Protein AF-A0A7C3BE17-F1 (afdb_monomer_lite)

pLDDT: mean 90.62, std 4.97, range [74.81, 97.44]

Secondary structure (DSSP, 8-state):
---EEEETTEEEEHHHHHHHHHHHHHHHHHHHHTGGGT--HHHHHHHHHHHHHHHHHHHHHHHHHHTHHHHHH-GGGGG---GGG--HHHHHHHHHHHHHHHHHHTT--HHHHHHHHHHHHHHHHHHHHHHHHHH---------STT-

Structure (mmCIF, N/CA/C/O backbone):
data_AF-A0A7C3BE17-F1
#
_entry.id   AF-A0A7C3BE17-F1
#
loop_
_atom_site.group_PDB
_atom_site.id
_atom_site.type_symbol
_atom_site.label_atom_id
_atom_site.label_alt_id
_atom_site.label_comp_id
_atom_site.label_asym_id
_atom_site.label_entity_id
_atom_site.label_seq_id
_atom_site.pdbx_PDB_ins_code
_atom_site.Cartn_x
_atom_site.Cartn_y
_atom_site.Cartn_z
_atom_site.occupancy
_atom_site.B_iso_or_equiv
_atom_site.auth_seq_id
_atom_site.auth_comp_id
_atom_site.auth_asym_id
_atom_site.auth_atom_id
_atom_site.pdbx_PDB_model_num
ATOM 1 N N . MET A 1 1 ? 3.821 -14.900 -19.690 1.00 76.50 1 MET A N 1
ATOM 2 C CA . MET A 1 1 ? 3.360 -13.921 -18.677 1.00 76.50 1 MET A CA 1
ATOM 3 C C . MET A 1 1 ? 2.502 -12.897 -19.399 1.00 76.50 1 MET A C 1
ATOM 5 O O . MET A 1 1 ? 2.777 -12.642 -20.567 1.00 76.50 1 MET A O 1
ATOM 9 N N . PHE A 1 2 ? 1.433 -12.398 -18.776 1.00 82.38 2 PHE A N 1
ATOM 10 C CA . PHE A 1 2 ? 0.469 -11.486 -19.410 1.00 82.38 2 PHE A CA 1
ATOM 11 C C . PHE A 1 2 ? 0.571 -10.097 -18.758 1.00 82.38 2 PHE A C 1
ATOM 13 O O . PHE A 1 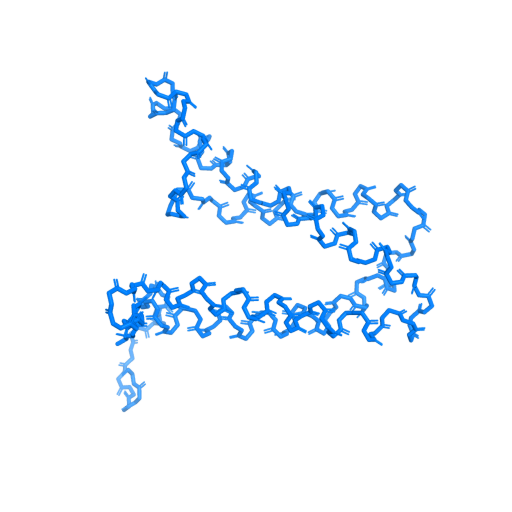2 ? -0.244 -9.769 -17.901 1.00 82.38 2 PHE A O 1
ATOM 20 N N . PRO A 1 3 ? 1.575 -9.274 -19.116 1.00 84.94 3 PRO A N 1
ATOM 21 C CA . PRO A 1 3 ? 1.781 -7.973 -18.475 1.00 84.94 3 PRO A CA 1
ATOM 22 C C . PRO A 1 3 ? 0.745 -6.926 -18.911 1.00 84.94 3 PRO A C 1
ATOM 24 O O . PRO A 1 3 ? 0.506 -5.942 -18.207 1.00 84.94 3 PRO A O 1
ATOM 27 N N . ILE A 1 4 ? 0.117 -7.130 -20.073 1.00 89.81 4 ILE A N 1
ATOM 28 C CA . ILE A 1 4 ? -0.846 -6.205 -20.668 1.00 89.81 4 ILE A CA 1
ATOM 29 C C . ILE A 1 4 ? -2.114 -6.978 -21.021 1.00 89.81 4 ILE A C 1
ATOM 31 O O . ILE A 1 4 ? -2.064 -7.973 -21.742 1.00 89.81 4 ILE A O 1
ATOM 35 N N . LEU A 1 5 ? -3.252 -6.495 -20.527 1.00 88.25 5 LEU A N 1
ATOM 36 C CA . LEU A 1 5 ? -4.575 -6.913 -20.967 1.00 88.25 5 LEU A CA 1
ATOM 37 C C . LEU A 1 5 ? -5.063 -5.923 -22.020 1.00 88.25 5 LEU A C 1
ATOM 39 O O . LEU A 1 5 ? -5.268 -4.745 -21.724 1.00 88.25 5 LEU A O 1
ATOM 43 N N . GLN A 1 6 ? -5.240 -6.403 -23.245 1.00 88.88 6 GLN A N 1
ATOM 44 C CA . GLN A 1 6 ? -5.711 -5.582 -24.351 1.00 88.88 6 GLN A CA 1
ATOM 45 C C . GLN A 1 6 ? -7.219 -5.763 -24.531 1.00 88.88 6 GLN A C 1
ATOM 47 O O . GLN A 1 6 ? -7.685 -6.828 -24.931 1.00 88.88 6 GLN A O 1
ATOM 52 N N . ILE A 1 7 ? -7.985 -4.716 -24.224 1.00 87.31 7 ILE A N 1
ATOM 53 C CA . ILE A 1 7 ? -9.436 -4.665 -24.423 1.00 87.31 7 ILE A CA 1
ATOM 54 C C . ILE A 1 7 ? -9.699 -3.684 -25.568 1.00 87.31 7 ILE A C 1
ATOM 56 O O . ILE A 1 7 ? -9.842 -2.477 -25.364 1.00 87.31 7 ILE A O 1
ATOM 60 N N . GLY A 1 8 ? -9.690 -4.197 -26.801 1.00 88.00 8 GLY A N 1
ATOM 61 C CA . GLY A 1 8 ? -9.766 -3.367 -28.006 1.00 88.00 8 GLY A CA 1
ATOM 62 C C . GLY A 1 8 ? -8.590 -2.374 -28.081 1.00 88.00 8 GLY A C 1
ATOM 63 O O . GLY A 1 8 ? -7.438 -2.813 -28.054 1.00 88.00 8 GLY A O 1
ATOM 64 N N . PRO A 1 9 ? -8.834 -1.049 -28.166 1.00 89.19 9 PRO A N 1
ATOM 65 C CA . PRO A 1 9 ? -7.766 -0.045 -28.189 1.00 89.19 9 PRO A CA 1
ATOM 66 C C . PRO A 1 9 ? -7.140 0.223 -26.809 1.00 89.19 9 PRO A C 1
ATOM 68 O O . PRO A 1 9 ? -6.130 0.919 -26.725 1.00 89.19 9 PRO A O 1
ATOM 71 N N . LEU A 1 10 ? -7.726 -0.287 -25.720 1.00 86.56 10 LEU A N 1
ATOM 72 C CA . LEU A 1 10 ? -7.272 -0.011 -24.360 1.00 86.56 10 LEU A CA 1
ATOM 73 C C . LEU A 1 10 ? -6.246 -1.058 -23.904 1.00 86.56 10 LEU A C 1
ATOM 75 O O . LEU A 1 10 ? -6.578 -2.232 -23.741 1.00 86.56 10 LEU A O 1
ATOM 79 N N . ALA A 1 11 ? -5.009 -0.621 -23.663 1.00 88.38 11 ALA A N 1
ATOM 80 C CA . ALA A 1 11 ? -3.944 -1.443 -23.089 1.00 88.38 11 ALA A CA 1
ATOM 81 C C . ALA A 1 11 ? -3.856 -1.213 -21.573 1.00 88.38 11 ALA A C 1
ATOM 83 O O . ALA A 1 11 ? -3.373 -0.176 -21.115 1.00 88.38 11 ALA A O 1
ATOM 84 N N . ILE A 1 12 ? -4.324 -2.181 -20.784 1.00 88.44 12 ILE A N 1
ATOM 85 C CA . ILE A 1 12 ? -4.308 -2.115 -19.319 1.00 88.44 12 ILE A CA 1
ATOM 86 C C . ILE A 1 12 ? -3.099 -2.888 -18.799 1.00 88.44 12 ILE A C 1
ATOM 88 O O . ILE A 1 12 ? -2.928 -4.063 -19.116 1.00 88.44 12 ILE A O 1
ATOM 92 N N . ARG A 1 13 ? -2.277 -2.257 -17.953 1.00 90.56 13 ARG A N 1
ATOM 93 C CA . ARG A 1 13 ? -1.204 -2.960 -17.233 1.00 90.56 13 ARG A CA 1
ATOM 94 C C . ARG A 1 13 ? -1.817 -3.871 -16.167 1.00 90.56 13 ARG A C 1
ATOM 96 O O . ARG A 1 13 ? -2.321 -3.394 -15.149 1.00 90.56 13 ARG A O 1
ATOM 103 N N . LEU A 1 14 ? -1.756 -5.178 -16.407 1.00 91.69 14 LEU A N 1
ATOM 104 C CA . LEU A 1 14 ? -2.313 -6.217 -15.535 1.00 91.69 14 LEU A CA 1
ATOM 105 C C . LEU A 1 14 ? -1.752 -6.185 -14.100 1.00 91.69 14 LEU A C 1
ATOM 107 O O . LEU A 1 14 ? -2.560 -6.271 -13.174 1.00 91.69 14 LEU A O 1
ATOM 111 N N . PRO A 1 15 ? -0.436 -5.970 -13.876 1.00 91.94 15 PRO A N 1
ATOM 112 C CA . PRO A 1 15 ? 0.117 -5.911 -12.523 1.00 91.94 15 PRO A CA 1
ATOM 113 C C . PRO A 1 15 ? -0.540 -4.822 -11.667 1.00 91.94 15 PRO A C 1
ATOM 115 O O . PRO A 1 15 ? -0.964 -5.078 -10.544 1.00 91.94 15 PRO A O 1
ATOM 118 N N . GLY A 1 16 ? -0.701 -3.616 -12.223 1.00 90.75 16 GLY A N 1
ATOM 119 C CA . GLY A 1 16 ? -1.351 -2.502 -11.528 1.00 90.75 16 GLY A CA 1
ATOM 120 C C . GLY A 1 16 ? -2.831 -2.767 -11.250 1.00 90.75 16 GLY A C 1
ATOM 121 O O . GLY A 1 16 ? -3.313 -2.477 -10.157 1.00 90.75 16 GLY A O 1
ATOM 122 N N . LEU A 1 17 ? -3.542 -3.377 -12.205 1.00 93.31 17 LEU A N 1
ATOM 123 C CA . LEU A 1 17 ? -4.943 -3.763 -12.025 1.00 93.31 17 LEU A CA 1
ATOM 124 C C . LEU A 1 17 ? -5.112 -4.758 -10.868 1.00 93.31 17 LEU A C 1
ATOM 126 O O . LEU A 1 17 ? -5.993 -4.578 -10.032 1.00 93.31 17 LEU A O 1
ATOM 130 N N . LEU A 1 18 ? -4.252 -5.777 -10.792 1.00 95.25 18 LEU A N 1
ATOM 131 C CA . LEU A 1 18 ? -4.287 -6.782 -9.728 1.00 95.25 18 LEU A CA 1
ATOM 132 C C . LEU A 1 18 ? -4.033 -6.164 -8.350 1.00 95.25 18 LEU A C 1
ATOM 134 O O . LEU A 1 18 ? -4.739 -6.499 -7.402 1.00 95.25 18 LEU A O 1
ATOM 138 N N . LEU A 1 19 ? -3.100 -5.213 -8.240 1.00 94.56 19 LEU A N 1
ATOM 139 C CA . LEU A 1 19 ? -2.872 -4.481 -6.990 1.00 94.56 19 LEU A CA 1
ATOM 140 C C . LEU A 1 19 ? -4.091 -3.646 -6.575 1.00 94.56 19 LEU A C 1
ATOM 142 O O . LEU A 1 19 ? -4.445 -3.640 -5.398 1.00 94.56 19 LEU A O 1
ATOM 146 N N . ILE A 1 20 ? -4.764 -2.979 -7.520 1.00 95.00 20 ILE A N 1
ATOM 147 C CA . ILE A 1 20 ? -5.983 -2.200 -7.239 1.00 95.00 20 ILE A CA 1
ATOM 148 C C . ILE A 1 20 ? -7.116 -3.116 -6.760 1.00 95.00 20 ILE A C 1
ATOM 150 O O . ILE A 1 20 ? -7.766 -2.816 -5.759 1.00 95.00 20 ILE A O 1
ATOM 154 N N . VAL A 1 21 ? -7.333 -4.248 -7.436 1.00 96.75 21 VAL A N 1
ATOM 155 C CA . VAL A 1 21 ? -8.346 -5.239 -7.038 1.00 96.75 21 VAL A CA 1
ATOM 156 C C . VAL A 1 21 ? -8.026 -5.817 -5.659 1.00 96.75 21 VAL A C 1
ATOM 158 O O . VAL A 1 21 ? -8.912 -5.907 -4.810 1.00 96.75 21 VAL A O 1
ATOM 161 N N . GLY A 1 22 ? -6.761 -6.153 -5.406 1.00 97.12 22 GLY A N 1
ATOM 162 C CA . GLY A 1 22 ? -6.309 -6.646 -4.110 1.00 97.12 22 GLY A CA 1
ATOM 163 C C . GLY A 1 22 ? -6.504 -5.635 -2.989 1.00 97.12 22 GLY A C 1
ATOM 164 O O . GLY A 1 22 ? -6.974 -6.006 -1.916 1.00 97.12 22 GLY A O 1
ATOM 165 N N . LEU A 1 23 ? -6.200 -4.358 -3.238 1.00 96.31 23 LEU A N 1
ATOM 166 C CA . LEU A 1 23 ? -6.414 -3.278 -2.274 1.00 96.31 23 LEU A CA 1
ATOM 167 C C . LEU A 1 23 ? -7.903 -3.094 -1.972 1.00 96.31 23 LEU A C 1
ATOM 169 O O . LEU A 1 23 ? -8.279 -2.973 -0.810 1.00 96.31 23 LEU A O 1
ATOM 173 N N . TRP A 1 24 ? -8.754 -3.113 -2.998 1.00 96.38 24 TRP A N 1
ATOM 174 C CA . TRP A 1 24 ? -10.199 -3.000 -2.820 1.00 96.38 24 TRP A CA 1
ATOM 175 C C . TRP A 1 24 ? -10.759 -4.147 -1.968 1.00 96.38 24 TRP A C 1
ATOM 177 O O . TRP A 1 24 ? -11.465 -3.903 -0.991 1.00 96.38 24 TRP A O 1
ATOM 187 N N . LEU A 1 25 ? -10.383 -5.395 -2.268 1.00 97.12 25 LEU A N 1
ATOM 188 C CA . LEU A 1 25 ? -10.791 -6.556 -1.471 1.00 97.12 25 LEU A CA 1
ATOM 189 C C . LEU A 1 25 ? -10.231 -6.511 -0.045 1.00 97.12 25 LEU A C 1
ATOM 191 O O . LEU A 1 25 ? -10.935 -6.867 0.902 1.00 97.12 25 LEU A O 1
ATOM 195 N N . ALA A 1 26 ? -8.991 -6.046 0.122 1.00 96.19 26 ALA A N 1
ATOM 196 C CA . ALA A 1 26 ? -8.392 -5.840 1.433 1.00 96.19 26 ALA A CA 1
ATOM 197 C C . ALA A 1 26 ? -9.196 -4.830 2.261 1.00 96.19 26 ALA A C 1
ATOM 199 O O . ALA A 1 26 ? -9.514 -5.118 3.412 1.00 96.19 26 ALA A O 1
ATOM 200 N N . MET A 1 27 ? -9.586 -3.695 1.672 1.00 94.81 27 MET A N 1
ATOM 201 C CA . MET A 1 27 ? -10.419 -2.692 2.343 1.00 94.81 27 MET A CA 1
ATOM 202 C C . MET A 1 27 ? -11.765 -3.278 2.771 1.00 94.81 27 MET A C 1
ATOM 204 O O . MET A 1 27 ? -12.110 -3.178 3.943 1.00 94.81 27 MET A O 1
ATOM 208 N N . VAL A 1 28 ? -12.463 -3.992 1.882 1.00 94.62 28 VAL A N 1
ATOM 209 C CA . VAL A 1 28 ? -13.749 -4.641 2.207 1.00 94.62 28 VAL A CA 1
ATOM 210 C C . VAL A 1 28 ? -13.625 -5.600 3.400 1.00 94.62 28 VAL A C 1
ATOM 212 O O . VAL A 1 28 ? -14.541 -5.707 4.217 1.00 94.62 28 VAL A O 1
ATOM 215 N N . LEU A 1 29 ? -12.506 -6.319 3.526 1.00 94.31 29 LEU A N 1
ATOM 216 C CA . LEU A 1 29 ? -12.270 -7.208 4.666 1.00 94.31 29 LEU A CA 1
ATOM 217 C C . LEU A 1 29 ? -11.957 -6.451 5.954 1.00 94.31 29 LEU A C 1
ATOM 219 O O . LEU A 1 29 ? -12.474 -6.825 7.005 1.00 94.31 29 LEU A O 1
ATOM 223 N N . VAL A 1 30 ? -11.151 -5.392 5.875 1.00 94.25 30 VAL A N 1
ATOM 224 C CA . VAL A 1 30 ? -10.840 -4.545 7.033 1.00 94.25 30 VAL A CA 1
ATOM 225 C C . VAL A 1 30 ? -12.105 -3.880 7.569 1.00 94.25 30 VAL A C 1
ATOM 227 O O . VAL A 1 30 ? -12.336 -3.922 8.774 1.00 94.25 30 VAL A O 1
ATOM 230 N N . GLU A 1 31 ? -12.959 -3.345 6.696 1.00 92.19 31 GLU A N 1
ATOM 231 C CA . GLU A 1 31 ? -14.230 -2.712 7.081 1.00 92.19 31 GLU A CA 1
ATOM 232 C C . GLU A 1 31 ? -15.170 -3.709 7.780 1.00 92.19 31 GLU A C 1
ATOM 234 O O . GLU A 1 31 ? -15.846 -3.388 8.759 1.00 92.19 31 GLU A O 1
ATOM 239 N N . ARG A 1 32 ? -15.167 -4.974 7.337 1.00 91.62 32 ARG A N 1
ATOM 240 C CA . ARG A 1 32 ? -15.929 -6.058 7.982 1.00 91.62 32 ARG A CA 1
ATOM 241 C C . ARG A 1 32 ? -15.355 -6.487 9.333 1.00 91.62 32 ARG A C 1
ATOM 243 O O . ARG A 1 32 ? -16.116 -6.931 10.195 1.00 91.62 32 ARG A O 1
ATOM 250 N N . GLU A 1 33 ? -14.044 -6.387 9.522 1.00 91.81 33 GLU A N 1
ATOM 251 C CA . GLU A 1 33 ? -13.366 -6.775 10.763 1.00 91.81 33 GLU A CA 1
ATOM 252 C C . GLU A 1 33 ? -13.373 -5.643 11.807 1.00 91.81 33 GLU A C 1
ATOM 254 O O . GLU A 1 33 ? -13.440 -5.912 13.008 1.00 91.81 33 GLU A O 1
ATOM 259 N N . ALA A 1 34 ? -13.407 -4.379 11.370 1.00 89.69 34 ALA A N 1
ATOM 260 C CA . ALA A 1 34 ? -13.466 -3.186 12.216 1.00 89.69 34 ALA A CA 1
ATOM 261 C C . ALA A 1 34 ? -14.506 -3.270 13.358 1.00 89.69 34 ALA A C 1
ATOM 263 O O . ALA A 1 34 ? -14.115 -3.125 14.526 1.00 89.69 34 ALA A O 1
ATOM 264 N N . PRO A 1 35 ? -15.800 -3.572 13.096 1.00 89.44 35 PRO A N 1
ATOM 265 C CA . PRO A 1 35 ? -16.810 -3.650 14.150 1.00 89.44 35 PRO A CA 1
ATOM 266 C C . PRO A 1 35 ? -16.571 -4.813 15.120 1.00 89.44 35 PRO A C 1
ATOM 268 O O . PRO A 1 35 ? -16.867 -4.679 16.305 1.00 89.44 35 PRO A O 1
ATOM 271 N N . ARG A 1 36 ? -15.985 -5.932 14.665 1.00 90.00 36 ARG A N 1
ATOM 272 C CA . ARG A 1 36 ? -15.669 -7.086 15.531 1.00 90.00 36 ARG A CA 1
ATOM 273 C C . ARG A 1 36 ? -14.586 -6.764 16.555 1.00 90.00 36 ARG A C 1
ATOM 275 O O . ARG A 1 36 ? -14.535 -7.382 17.613 1.00 90.00 36 ARG A O 1
ATOM 282 N N . ARG A 1 37 ? -13.736 -5.784 16.247 1.00 88.31 37 ARG A N 1
ATOM 283 C CA . ARG A 1 37 ? -12.660 -5.296 17.117 1.00 88.31 37 ARG A CA 1
ATOM 284 C C . ARG A 1 37 ? -13.042 -4.036 17.898 1.00 88.31 37 ARG A C 1
ATOM 286 O O . ARG A 1 37 ? -12.195 -3.481 18.592 1.00 88.31 37 ARG A O 1
ATOM 293 N N . GLY A 1 38 ? -14.297 -3.581 17.803 1.00 86.50 38 GLY A N 1
ATOM 294 C CA . GLY A 1 38 ? -14.772 -2.364 18.471 1.00 86.50 38 GLY A CA 1
ATOM 295 C C . GLY A 1 38 ? -14.159 -1.075 17.911 1.00 86.50 38 GLY A C 1
ATOM 296 O O . GLY A 1 38 ? -14.131 -0.054 18.599 1.00 86.50 38 GLY A O 1
ATOM 297 N N . ILE A 1 39 ? -13.643 -1.112 16.679 1.00 87.81 39 ILE A N 1
ATOM 298 C CA . ILE A 1 39 ? -13.000 0.026 16.022 1.00 87.81 39 ILE A CA 1
ATOM 299 C C . ILE A 1 39 ? -14.012 0.700 15.102 1.00 87.81 39 ILE A C 1
ATOM 301 O O . ILE A 1 39 ? -14.771 0.047 14.389 1.00 87.81 39 ILE A O 1
ATOM 305 N N . LYS A 1 40 ? -14.016 2.036 15.105 1.00 85.50 40 LYS A N 1
ATOM 306 C CA . LYS A 1 40 ? -14.804 2.807 14.141 1.00 85.50 40 LYS A CA 1
ATOM 307 C C . LYS A 1 40 ? -14.258 2.568 12.741 1.00 85.50 40 LYS A C 1
ATOM 309 O O . LYS A 1 40 ? -13.091 2.850 12.494 1.00 85.50 40 LYS A O 1
ATOM 314 N N . ASP A 1 41 ? -15.124 2.143 11.835 1.00 79.88 41 ASP A N 1
ATOM 315 C CA . ASP A 1 41 ? -14.773 1.854 10.445 1.00 79.88 41 ASP A CA 1
ATOM 316 C C . ASP A 1 41 ? -14.033 3.021 9.764 1.00 79.88 41 ASP A C 1
ATOM 318 O O . ASP A 1 41 ? -12.911 2.885 9.277 1.00 79.88 41 ASP A O 1
ATOM 322 N N . SER A 1 42 ? -14.565 4.238 9.926 1.00 87.94 42 SER A N 1
ATOM 323 C CA . SER A 1 42 ? -13.955 5.464 9.400 1.00 87.94 42 SER A CA 1
ATOM 324 C C . SER A 1 42 ? -12.539 5.744 9.912 1.00 87.94 42 SER A C 1
ATOM 326 O O . SER A 1 42 ? -11.797 6.487 9.272 1.00 87.94 42 SER A O 1
ATOM 328 N N . LEU A 1 43 ? -12.132 5.185 11.055 1.00 89.62 43 LEU A N 1
ATOM 329 C CA . LEU A 1 43 ? -10.757 5.297 11.535 1.00 89.62 43 LEU A CA 1
ATOM 330 C C . LEU A 1 43 ? -9.814 4.461 10.667 1.00 89.62 43 LEU A C 1
ATOM 332 O O . LEU A 1 43 ? -8.766 4.969 10.275 1.00 89.62 43 LEU A O 1
ATOM 336 N N . LEU A 1 44 ? -10.186 3.219 10.347 1.00 90.44 44 LEU A N 1
ATOM 337 C CA . LEU A 1 44 ? -9.358 2.315 9.546 1.00 90.44 44 LEU A CA 1
ATOM 338 C C . LEU A 1 44 ? -9.305 2.751 8.085 1.00 90.44 44 LEU A C 1
ATOM 340 O O . LEU A 1 44 ? -8.213 2.820 7.526 1.00 90.44 44 LEU A O 1
ATOM 344 N N . THR A 1 45 ? -10.435 3.145 7.494 1.00 91.38 45 THR A N 1
ATOM 345 C CA . THR A 1 45 ? -10.473 3.650 6.112 1.00 91.38 45 THR A CA 1
ATOM 346 C C . THR A 1 45 ? -9.591 4.890 5.949 1.00 91.38 45 THR A C 1
ATOM 348 O O . THR A 1 45 ? -8.781 4.964 5.026 1.00 91.38 45 THR A O 1
ATOM 351 N N . ASN A 1 46 ? -9.671 5.844 6.887 1.00 93.62 46 ASN A N 1
ATOM 352 C CA . ASN A 1 46 ? -8.810 7.029 6.871 1.00 93.62 46 ASN A CA 1
ATOM 353 C C . ASN A 1 46 ? -7.336 6.675 7.096 1.00 93.62 46 ASN A C 1
ATOM 355 O O . ASN A 1 46 ? -6.467 7.246 6.442 1.00 93.62 46 ASN A O 1
ATOM 359 N N . LEU A 1 47 ? -7.044 5.741 8.007 1.00 93.94 47 LEU A N 1
ATOM 360 C CA . LEU A 1 47 ? -5.682 5.272 8.255 1.00 93.94 47 LEU A CA 1
ATOM 361 C C . LEU A 1 47 ? -5.075 4.676 6.982 1.00 93.94 47 LEU A C 1
ATOM 363 O O . LEU A 1 47 ? -3.977 5.077 6.604 1.00 93.94 47 LEU A O 1
ATOM 367 N N . ILE A 1 48 ? -5.797 3.777 6.304 1.00 93.50 48 ILE A N 1
ATOM 368 C CA . ILE A 1 48 ? -5.367 3.164 5.039 1.00 93.50 48 ILE A CA 1
ATOM 369 C C . ILE A 1 48 ? -5.145 4.242 3.977 1.00 93.50 48 ILE A C 1
ATOM 371 O O . ILE A 1 48 ? -4.110 4.238 3.317 1.00 93.50 48 ILE A O 1
ATOM 375 N N . PHE A 1 49 ? -6.069 5.195 3.840 1.00 94.62 49 PHE A N 1
ATOM 376 C CA . PHE A 1 49 ? -5.956 6.264 2.851 1.00 94.62 49 PHE A CA 1
ATOM 377 C C . PHE A 1 49 ? -4.724 7.151 3.084 1.00 94.62 49 PHE A C 1
ATOM 379 O O . PHE A 1 49 ? -3.948 7.397 2.158 1.00 94.62 49 PHE A O 1
ATOM 386 N N . TYR A 1 50 ? -4.494 7.591 4.326 1.00 95.69 50 TYR A N 1
ATOM 387 C CA . TYR A 1 50 ? -3.311 8.384 4.668 1.00 95.69 50 TYR A CA 1
ATOM 388 C C . TYR A 1 50 ? -2.016 7.587 4.513 1.00 95.69 50 TYR A C 1
ATOM 390 O O . TYR A 1 50 ? -1.031 8.134 4.019 1.00 95.69 50 TYR A O 1
ATOM 398 N N . ALA A 1 51 ? -2.013 6.307 4.893 1.00 95.31 51 ALA A N 1
ATOM 399 C CA . ALA A 1 51 ? -0.862 5.429 4.723 1.00 95.31 51 ALA A CA 1
A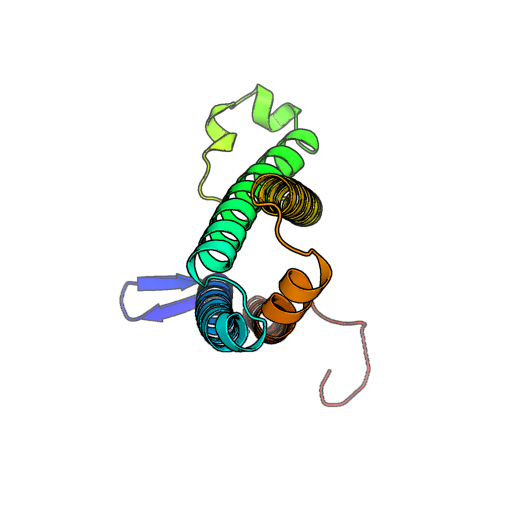TOM 400 C C . ALA A 1 51 ? -0.533 5.213 3.240 1.00 95.31 51 ALA A C 1
ATOM 402 O O . ALA A 1 51 ? 0.630 5.306 2.859 1.00 95.31 51 ALA A O 1
ATOM 403 N N . LEU A 1 52 ? -1.541 4.996 2.390 1.00 94.62 52 LEU A N 1
ATOM 404 C CA . LEU A 1 52 ? -1.367 4.826 0.947 1.00 94.62 52 LEU A CA 1
ATOM 405 C C . LEU A 1 52 ? -0.804 6.098 0.302 1.00 94.62 52 LEU A C 1
ATOM 407 O O . LEU A 1 52 ? 0.184 6.032 -0.428 1.00 94.62 52 LEU A O 1
ATOM 411 N N . ALA A 1 53 ? -1.388 7.260 0.609 1.00 95.38 53 ALA A N 1
ATOM 412 C CA . ALA A 1 53 ? -0.911 8.544 0.101 1.00 95.38 53 ALA A CA 1
ATOM 413 C C . ALA A 1 53 ? 0.538 8.814 0.536 1.00 95.38 53 ALA A C 1
ATOM 415 O O . ALA A 1 53 ? 1.390 9.147 -0.289 1.00 95.38 53 ALA A O 1
ATOM 416 N N . ALA A 1 54 ? 0.837 8.607 1.821 1.00 96.75 54 ALA A N 1
ATOM 417 C CA . ALA A 1 54 ? 2.184 8.748 2.356 1.00 96.75 54 ALA A CA 1
ATOM 418 C C . ALA A 1 54 ? 3.167 7.748 1.742 1.00 96.75 54 ALA A C 1
ATOM 420 O O . ALA A 1 54 ? 4.309 8.113 1.490 1.00 96.75 54 ALA A O 1
ATOM 421 N N . GLY A 1 55 ? 2.732 6.519 1.466 1.00 95.81 55 GLY A N 1
ATOM 422 C CA . GLY A 1 55 ? 3.565 5.492 0.852 1.00 95.81 55 GLY A CA 1
ATOM 423 C C . GLY A 1 55 ? 3.945 5.824 -0.585 1.00 95.81 55 GLY A C 1
ATOM 424 O O . GLY A 1 55 ? 5.111 5.705 -0.945 1.00 95.81 55 GLY A O 1
ATOM 425 N N . VAL A 1 56 ? 3.007 6.324 -1.394 1.00 93.12 56 VAL A N 1
ATOM 426 C CA . VAL A 1 56 ? 3.306 6.767 -2.768 1.00 93.12 56 VAL A CA 1
ATOM 427 C C . VAL A 1 56 ? 4.271 7.954 -2.760 1.00 93.12 56 VAL A C 1
ATOM 429 O O . VAL A 1 56 ? 5.255 7.960 -3.502 1.00 93.12 56 VAL A O 1
ATOM 432 N N . ILE A 1 57 ? 4.030 8.940 -1.889 1.00 94.12 57 ILE A N 1
ATOM 433 C CA . ILE A 1 57 ? 4.909 10.108 -1.745 1.00 94.12 57 ILE A CA 1
ATOM 434 C C . ILE A 1 57 ? 6.294 9.675 -1.251 1.00 94.12 57 ILE A C 1
ATOM 436 O O . ILE A 1 57 ? 7.305 10.064 -1.831 1.00 94.12 57 ILE A O 1
ATOM 440 N N . GLY A 1 58 ? 6.349 8.837 -0.217 1.00 95.19 58 GLY A N 1
ATOM 441 C CA . GLY A 1 58 ? 7.585 8.319 0.361 1.00 95.19 58 GLY A CA 1
ATOM 442 C C . GLY A 1 58 ? 8.401 7.506 -0.635 1.00 95.19 58 GLY A C 1
ATOM 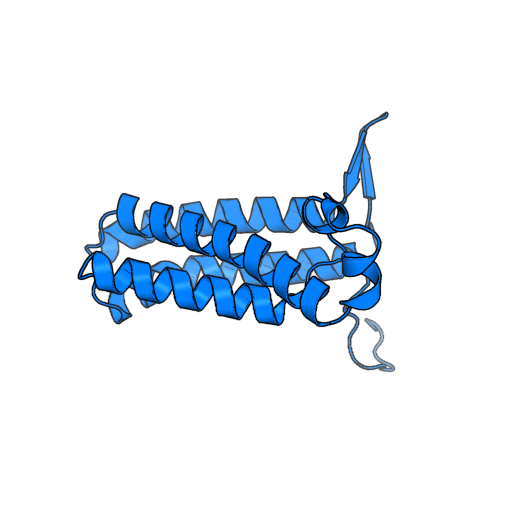443 O O . GLY A 1 58 ? 9.602 7.723 -0.749 1.00 95.19 58 GLY A O 1
ATOM 444 N N . ALA A 1 59 ? 7.752 6.654 -1.430 1.00 94.31 59 ALA A N 1
ATOM 445 C CA . ALA A 1 59 ? 8.417 5.879 -2.471 1.00 94.31 59 ALA A CA 1
ATOM 446 C C . ALA A 1 59 ? 9.008 6.772 -3.569 1.00 94.31 59 ALA A C 1
ATOM 448 O O . ALA A 1 59 ? 10.119 6.526 -4.044 1.00 94.31 59 ALA A O 1
ATOM 449 N N . ARG A 1 60 ? 8.296 7.835 -3.964 1.00 93.12 60 ARG A N 1
ATOM 450 C CA . ARG A 1 60 ? 8.795 8.800 -4.953 1.00 93.12 60 ARG A CA 1
ATOM 451 C C . ARG A 1 60 ? 9.975 9.602 -4.415 1.00 93.12 60 ARG A C 1
ATOM 453 O O . ARG A 1 60 ? 10.963 9.779 -5.124 1.00 93.12 60 ARG A O 1
ATOM 460 N N . LEU A 1 61 ? 9.878 10.073 -3.174 1.00 92.31 61 LEU A N 1
ATOM 461 C CA . LEU A 1 61 ? 10.956 10.811 -2.521 1.00 92.31 61 LEU A CA 1
ATOM 462 C C . LEU A 1 61 ? 12.180 9.920 -2.295 1.00 92.31 61 LEU A C 1
ATOM 464 O O . LEU A 1 61 ? 13.287 10.349 -2.595 1.00 92.31 61 LEU A O 1
ATOM 468 N N . GLY A 1 62 ? 11.993 8.672 -1.864 1.00 93.38 62 GLY A N 1
ATOM 469 C CA . GLY A 1 62 ? 13.069 7.687 -1.730 1.00 93.38 62 GLY A CA 1
ATOM 470 C C . GLY A 1 62 ? 13.800 7.448 -3.049 1.00 93.38 62 GLY A C 1
ATOM 471 O O . GLY A 1 62 ? 15.022 7.557 -3.120 1.00 93.38 62 GLY A O 1
ATOM 472 N N . HIS A 1 63 ? 13.052 7.249 -4.137 1.00 92.12 63 HIS A N 1
ATOM 473 C CA . HIS A 1 63 ? 13.647 7.102 -5.465 1.00 92.12 63 HIS A CA 1
ATOM 474 C C . HIS A 1 63 ? 14.436 8.350 -5.891 1.00 92.12 63 HIS A C 1
ATOM 476 O O . HIS A 1 63 ? 15.527 8.234 -6.456 1.00 92.12 63 HIS A O 1
ATOM 482 N N . ALA A 1 64 ? 13.909 9.542 -5.599 1.00 90.81 64 ALA A N 1
ATOM 483 C CA . ALA A 1 64 ? 14.583 10.803 -5.885 1.00 90.81 64 ALA A CA 1
ATOM 484 C C . ALA A 1 64 ? 15.866 10.992 -5.065 1.00 90.81 64 ALA A C 1
ATOM 486 O O . ALA A 1 64 ? 16.854 11.483 -5.606 1.00 90.81 64 ALA A O 1
ATOM 487 N N . LEU A 1 65 ? 15.886 10.548 -3.804 1.00 91.19 65 LEU A N 1
ATOM 488 C CA . LEU A 1 65 ? 17.088 10.539 -2.965 1.00 91.19 65 LEU A CA 1
ATOM 489 C C . LEU A 1 65 ? 18.170 9.602 -3.516 1.00 91.19 65 LEU A C 1
ATOM 491 O O . LEU A 1 65 ? 19.354 9.905 -3.401 1.00 91.19 65 LEU A O 1
ATOM 495 N N . HIS A 1 66 ? 17.788 8.493 -4.152 1.00 90.00 66 HIS A N 1
ATOM 496 C CA . HIS A 1 66 ? 18.747 7.583 -4.789 1.00 90.00 66 HIS A CA 1
ATOM 497 C C . HIS A 1 66 ? 19.263 8.110 -6.137 1.00 90.00 66 HIS A C 1
ATOM 499 O O . HIS A 1 66 ? 20.381 7.797 -6.535 1.00 90.00 66 HIS A O 1
ATOM 505 N N . HIS A 1 67 ? 18.484 8.954 -6.822 1.00 88.88 67 HIS A N 1
ATOM 506 C CA . HIS A 1 67 ? 18.796 9.484 -8.154 1.00 88.88 67 HIS A CA 1
ATOM 507 C C . HIS A 1 67 ? 18.865 11.017 -8.181 1.00 88.88 67 HIS A C 1
ATOM 509 O O . HIS A 1 67 ? 18.395 11.646 -9.131 1.00 88.88 67 HIS A O 1
ATOM 515 N N . LEU A 1 68 ? 19.467 11.632 -7.157 1.00 88.12 68 LEU A N 1
ATOM 516 C CA . LEU A 1 68 ? 19.465 13.091 -6.960 1.00 88.12 68 LEU A CA 1
ATOM 517 C C . LEU A 1 68 ? 19.863 13.877 -8.213 1.00 88.12 68 LEU A C 1
ATOM 519 O O . LEU A 1 68 ? 19.189 14.839 -8.574 1.00 88.12 68 LEU A O 1
ATOM 523 N N . ASN A 1 69 ? 20.902 13.434 -8.923 1.00 86.50 69 ASN A N 1
ATOM 524 C CA . ASN A 1 69 ? 21.390 14.115 -10.124 1.00 86.50 69 ASN A CA 1
ATOM 525 C C . ASN A 1 69 ? 20.319 14.237 -11.224 1.00 86.50 69 ASN A C 1
ATOM 527 O O . ASN A 1 69 ? 20.240 15.272 -11.881 1.00 86.50 69 ASN A O 1
ATOM 531 N N . ALA A 1 70 ? 19.465 13.224 -11.398 1.00 82.00 70 ALA A N 1
ATOM 532 C CA . ALA A 1 70 ? 18.393 13.246 -12.394 1.00 82.00 70 ALA A CA 1
ATOM 533 C C . ALA A 1 70 ? 17.262 14.217 -12.005 1.00 82.00 70 ALA A C 1
ATOM 535 O O . ALA A 1 70 ? 16.682 14.881 -12.864 1.00 82.00 70 ALA A O 1
ATOM 536 N N . TYR A 1 71 ? 16.977 14.345 -10.707 1.00 85.56 71 TYR A N 1
ATOM 537 C CA . TYR A 1 71 ? 15.910 15.212 -10.200 1.00 85.56 71 TYR A CA 1
ATOM 538 C C . TYR A 1 71 ? 16.338 16.673 -10.040 1.00 85.56 71 TYR A C 1
ATOM 540 O O . TYR A 1 71 ? 15.508 17.562 -10.198 1.00 85.56 71 TYR A O 1
ATOM 548 N N . VAL A 1 72 ? 17.622 16.945 -9.790 1.00 85.81 72 VAL A N 1
ATOM 549 C CA . VAL A 1 72 ? 18.163 18.317 -9.796 1.00 85.81 72 VAL A CA 1
ATOM 550 C C . VAL A 1 72 ? 18.062 18.932 -11.194 1.00 85.81 72 VAL A C 1
ATOM 552 O O . VAL A 1 72 ? 17.749 20.112 -11.324 1.00 85.81 72 VAL A O 1
ATOM 555 N N . GLN A 1 73 ? 18.275 18.131 -12.242 1.00 85.56 73 GLN A N 1
ATOM 556 C CA . GLN A 1 73 ? 18.160 18.584 -13.632 1.00 85.56 73 GLN A CA 1
ATOM 557 C C . GLN A 1 73 ? 16.705 18.777 -14.080 1.00 85.56 73 GLN A C 1
ATOM 559 O O . GLN A 1 73 ? 16.432 19.634 -14.918 1.00 85.56 73 GLN A O 1
ATOM 564 N N . ASN A 1 74 ? 15.766 18.004 -13.527 1.00 85.19 74 ASN A N 1
ATOM 565 C CA . ASN A 1 74 ? 14.344 18.148 -13.820 1.00 85.19 74 ASN A CA 1
ATOM 566 C C . ASN A 1 74 ? 13.477 17.916 -12.566 1.00 85.19 74 ASN A C 1
ATOM 568 O O . ASN A 1 74 ? 12.967 16.810 -12.359 1.00 85.19 74 ASN A O 1
ATOM 572 N N . PRO A 1 75 ? 13.241 18.959 -11.749 1.00 81.88 75 PRO A N 1
ATOM 573 C CA . PRO A 1 75 ? 12.467 18.839 -10.511 1.00 81.88 75 PRO A CA 1
ATOM 574 C C . PRO A 1 75 ? 11.018 18.379 -10.728 1.00 81.88 75 PRO A C 1
ATOM 576 O O . PRO A 1 75 ? 10.425 17.741 -9.857 1.00 81.88 75 PRO A O 1
ATOM 579 N N . LEU A 1 76 ? 10.446 18.645 -11.910 1.00 86.38 76 LEU A N 1
ATOM 580 C CA . LEU A 1 76 ? 9.087 18.223 -12.263 1.00 86.38 76 LEU A CA 1
ATOM 581 C C . LEU A 1 76 ? 8.960 16.699 -12.416 1.00 86.38 76 LEU A C 1
ATOM 583 O O . LEU A 1 76 ? 7.848 16.173 -12.355 1.00 86.38 76 LEU A O 1
ATOM 587 N N . ALA A 1 77 ? 10.076 15.968 -12.525 1.00 82.50 77 ALA A N 1
ATOM 588 C CA . ALA A 1 77 ? 10.082 14.506 -12.545 1.00 82.50 77 ALA A CA 1
ATOM 589 C C . ALA A 1 77 ? 9.491 13.885 -11.262 1.00 82.50 77 ALA A C 1
ATOM 591 O O . ALA A 1 77 ? 9.078 12.723 -11.282 1.00 82.50 77 ALA A O 1
ATOM 592 N N . LEU A 1 78 ? 9.388 14.643 -10.160 1.00 83.44 78 LEU A N 1
ATOM 593 C CA . LEU A 1 78 ? 8.721 14.200 -8.928 1.00 83.44 78 LEU A CA 1
ATOM 594 C C . LEU A 1 78 ? 7.226 13.907 -9.126 1.00 83.44 78 LEU A C 1
ATOM 596 O O . LEU A 1 78 ? 6.689 13.033 -8.452 1.00 83.44 78 LEU A O 1
ATOM 600 N N . ILE A 1 79 ? 6.563 14.588 -10.064 1.00 83.62 79 ILE A N 1
ATOM 601 C CA . ILE A 1 79 ? 5.118 14.443 -10.329 1.00 83.62 79 ILE A CA 1
ATOM 602 C C . ILE A 1 79 ? 4.861 13.415 -11.449 1.00 83.62 79 ILE A C 1
ATOM 604 O O . ILE A 1 79 ? 3.727 13.180 -11.858 1.00 83.62 79 ILE A O 1
ATOM 608 N N . SER A 1 80 ? 5.909 12.757 -11.952 1.00 83.44 80 SER A N 1
ATOM 609 C CA . SER A 1 80 ? 5.770 11.755 -13.004 1.00 83.44 80 SER A CA 1
ATOM 610 C C . SER A 1 80 ? 4.807 10.634 -12.596 1.00 83.44 80 SER A C 1
ATOM 612 O O . SER A 1 80 ? 4.865 10.116 -11.479 1.00 83.44 80 SER A O 1
ATOM 614 N N . LEU A 1 81 ? 3.953 10.217 -13.533 1.00 77.19 81 LEU A N 1
ATOM 615 C CA . LEU A 1 81 ? 3.076 9.049 -13.388 1.00 77.19 81 LEU A CA 1
ATOM 616 C C . LEU A 1 81 ? 3.822 7.726 -13.621 1.00 77.19 81 LEU A C 1
ATOM 618 O O . LEU A 1 81 ? 3.212 6.661 -13.582 1.00 77.19 81 LEU A O 1
ATOM 622 N N . ASN A 1 82 ? 5.135 7.775 -13.868 1.00 81.44 82 ASN A N 1
ATOM 623 C CA . ASN A 1 82 ? 5.929 6.574 -14.062 1.00 81.44 82 ASN A CA 1
ATOM 624 C C . ASN A 1 82 ? 6.022 5.773 -12.753 1.00 81.44 82 ASN A C 1
ATOM 626 O O . ASN A 1 82 ? 6.590 6.241 -11.758 1.00 81.44 82 ASN A O 1
ATOM 630 N N . THR A 1 83 ? 5.460 4.568 -12.765 1.00 74.81 83 THR A N 1
ATOM 631 C CA . THR A 1 83 ? 5.448 3.628 -11.639 1.00 74.81 83 THR A CA 1
ATOM 632 C C . THR A 1 83 ? 6.810 3.006 -11.370 1.00 74.81 83 THR A C 1
ATOM 634 O O . THR A 1 83 ? 7.074 2.615 -10.240 1.00 74.81 83 THR A O 1
ATOM 637 N N . ASP A 1 84 ? 7.691 2.974 -12.369 1.00 78.06 84 ASP A N 1
ATOM 638 C CA . ASP A 1 84 ? 8.983 2.286 -12.284 1.00 78.06 84 ASP A CA 1
ATOM 639 C C . ASP A 1 84 ? 10.010 3.106 -11.475 1.00 78.06 84 ASP A C 1
ATOM 641 O O . ASP A 1 84 ? 11.006 2.584 -10.992 1.00 78.06 84 ASP A O 1
ATOM 645 N N . ALA A 1 85 ? 9.732 4.398 -11.265 1.00 82.75 85 ALA A N 1
ATOM 646 C CA . ALA A 1 85 ? 10.556 5.325 -10.486 1.00 82.75 85 ALA A CA 1
ATOM 647 C C . ALA A 1 85 ? 10.069 5.474 -9.027 1.00 82.75 85 ALA A C 1
ATOM 649 O O . ALA A 1 85 ? 10.002 6.585 -8.488 1.00 82.75 85 ALA A O 1
ATOM 650 N N . LEU A 1 86 ? 9.650 4.372 -8.404 1.00 87.75 86 LEU A N 1
ATOM 651 C CA . LEU A 1 86 ? 9.180 4.317 -7.018 1.00 87.75 86 LEU A CA 1
ATOM 652 C C . LEU A 1 86 ? 10.071 3.370 -6.216 1.00 87.75 86 LEU A C 1
ATOM 654 O O . LEU A 1 86 ? 10.303 2.242 -6.634 1.00 87.75 86 LEU A O 1
ATOM 658 N N . ALA A 1 87 ? 10.546 3.823 -5.058 1.00 92.44 87 ALA A N 1
ATOM 659 C CA . ALA A 1 87 ? 11.367 3.026 -4.157 1.00 92.44 87 ALA A CA 1
ATOM 660 C C . ALA A 1 87 ? 10.461 2.343 -3.102 1.00 92.44 87 ALA A C 1
ATOM 662 O O . ALA A 1 87 ? 9.891 3.027 -2.244 1.00 92.44 87 ALA A O 1
ATOM 663 N N . PRO A 1 88 ? 10.218 1.015 -3.188 1.00 90.81 88 PRO A N 1
ATOM 664 C CA . PRO A 1 88 ? 9.147 0.378 -2.417 1.00 90.81 88 PRO A CA 1
ATOM 665 C C . PRO A 1 88 ? 9.380 0.396 -0.904 1.00 90.81 88 PRO A C 1
ATOM 667 O O . PRO A 1 88 ? 8.430 0.557 -0.138 1.00 90.81 88 PRO A O 1
ATOM 670 N N . LEU A 1 89 ? 10.634 0.248 -0.468 1.00 93.62 89 LEU A N 1
ATOM 671 C CA . LEU A 1 89 ? 10.994 0.168 0.948 1.00 93.62 89 LEU A CA 1
ATOM 672 C C . LEU A 1 89 ? 10.678 1.482 1.672 1.00 93.62 89 LEU A C 1
ATOM 674 O O . LEU A 1 89 ? 10.032 1.494 2.717 1.00 93.62 89 LEU A O 1
ATOM 678 N N . GLU A 1 90 ? 11.079 2.597 1.079 1.00 95.19 90 GLU A N 1
ATOM 679 C CA . GLU A 1 90 ? 10.872 3.957 1.563 1.00 95.19 90 GLU A CA 1
ATOM 680 C C . GLU A 1 90 ? 9.383 4.305 1.569 1.00 95.19 90 GLU A C 1
ATOM 682 O O . GLU A 1 90 ? 8.903 4.975 2.486 1.00 95.19 90 GLU A O 1
ATOM 687 N N . GLY A 1 91 ? 8.628 3.781 0.597 1.00 95.12 91 GLY A N 1
ATOM 688 C CA . GLY A 1 91 ? 7.171 3.840 0.601 1.00 95.12 91 GLY A CA 1
ATOM 689 C C . GLY A 1 91 ? 6.551 3.124 1.799 1.00 95.12 91 GLY A C 1
ATOM 690 O O . GLY A 1 91 ? 5.731 3.708 2.505 1.00 95.12 91 GLY A O 1
ATOM 691 N N . VAL A 1 92 ? 6.967 1.887 2.085 1.00 94.81 92 VAL A N 1
ATOM 692 C CA . VAL A 1 92 ? 6.474 1.125 3.249 1.00 94.81 92 VAL A CA 1
ATOM 693 C C . VAL A 1 92 ? 6.829 1.830 4.561 1.00 94.81 92 VAL A C 1
ATOM 695 O O . VAL A 1 92 ? 5.978 1.944 5.446 1.00 94.81 92 VAL A O 1
ATOM 698 N N . VAL A 1 93 ? 8.049 2.361 4.678 1.00 96.75 93 VAL A N 1
ATOM 699 C CA . VAL A 1 93 ? 8.491 3.117 5.859 1.00 96.75 93 VAL A CA 1
ATOM 700 C C . VAL A 1 93 ? 7.643 4.377 6.055 1.00 96.75 93 VAL A C 1
ATOM 702 O O . VAL A 1 93 ? 7.152 4.618 7.160 1.00 96.75 93 VAL A O 1
ATOM 705 N N . ALA A 1 94 ? 7.411 5.159 4.997 1.00 97.06 94 ALA A N 1
ATOM 706 C CA . ALA A 1 94 ? 6.585 6.363 5.065 1.00 97.06 94 ALA A CA 1
ATOM 707 C C . ALA A 1 94 ? 5.119 6.048 5.412 1.00 97.06 94 ALA A C 1
ATOM 709 O O . ALA A 1 94 ? 4.528 6.714 6.266 1.00 97.06 94 ALA A O 1
ATOM 710 N N . ALA A 1 95 ? 4.548 5.004 4.801 1.00 95.88 95 ALA A N 1
ATOM 711 C CA . ALA A 1 95 ? 3.196 4.534 5.090 1.00 95.88 95 ALA A CA 1
ATOM 712 C C . ALA A 1 95 ? 3.049 4.108 6.558 1.00 95.88 95 ALA A C 1
ATOM 714 O O . ALA A 1 95 ? 2.117 4.543 7.238 1.00 95.88 95 ALA A O 1
ATOM 715 N N . GLY A 1 96 ? 3.995 3.313 7.070 1.00 94.44 96 GLY A N 1
ATOM 716 C CA . GLY A 1 96 ? 4.016 2.862 8.462 1.00 94.44 96 GLY A CA 1
ATOM 717 C C . GLY A 1 96 ? 4.162 4.015 9.456 1.00 94.44 96 GLY A C 1
ATOM 718 O O . GLY A 1 96 ? 3.440 4.063 10.454 1.00 94.44 96 GLY A O 1
ATOM 719 N N . LEU A 1 97 ? 5.031 4.987 9.160 1.00 96.19 97 LEU A N 1
ATOM 720 C CA . LEU A 1 97 ? 5.220 6.174 9.993 1.00 96.19 97 LEU A CA 1
ATOM 721 C C . LEU A 1 97 ? 3.933 7.004 10.093 1.00 96.19 97 LEU A C 1
ATOM 723 O O . LEU A 1 97 ? 3.517 7.375 11.192 1.00 96.19 97 LEU A O 1
ATOM 727 N N . VAL A 1 98 ? 3.273 7.272 8.964 1.00 96.00 98 VAL A N 1
ATOM 728 C CA . VAL A 1 98 ? 2.023 8.047 8.943 1.00 96.00 98 VAL A CA 1
ATOM 729 C C . VAL A 1 98 ? 0.877 7.281 9.596 1.00 96.00 98 VAL A C 1
ATOM 731 O O . VAL A 1 98 ? 0.137 7.874 10.383 1.00 96.00 98 VAL A O 1
ATOM 734 N N . ALA A 1 99 ? 0.761 5.973 9.353 1.00 93.00 99 ALA A N 1
ATOM 735 C CA . ALA A 1 99 ? -0.218 5.123 10.026 1.00 93.00 99 ALA A CA 1
ATOM 736 C C . ALA A 1 99 ? -0.042 5.161 11.551 1.00 93.00 99 ALA A C 1
ATOM 738 O O . ALA A 1 99 ? -1.015 5.343 12.287 1.00 93.00 99 ALA A O 1
ATOM 739 N N . TRP A 1 100 ? 1.202 5.071 12.033 1.00 92.19 100 TRP A N 1
ATOM 740 C CA . TRP A 1 100 ? 1.518 5.161 13.456 1.00 92.19 100 TRP A CA 1
ATOM 741 C C . TRP A 1 100 ? 1.164 6.532 14.041 1.00 92.19 100 TRP A C 1
ATOM 743 O O . TRP A 1 100 ? 0.461 6.605 15.051 1.00 92.19 100 TRP A O 1
ATOM 753 N N . ILE A 1 101 ? 1.571 7.629 13.392 1.00 93.88 101 ILE A N 1
ATOM 754 C CA . ILE A 1 101 ? 1.239 8.994 13.833 1.00 93.88 101 ILE A CA 1
ATOM 755 C C . ILE A 1 101 ? -0.282 9.197 13.879 1.00 93.88 101 ILE A C 1
ATOM 757 O O . ILE A 1 101 ? -0.806 9.750 14.850 1.00 93.88 101 ILE A O 1
ATOM 761 N N . TYR A 1 102 ? -1.004 8.736 12.855 1.00 93.25 102 TYR A N 1
ATOM 762 C CA . TYR A 1 102 ? -2.458 8.848 12.777 1.00 93.25 102 TYR A CA 1
ATOM 763 C C . TYR A 1 102 ? -3.152 8.068 13.901 1.00 93.25 102 TYR A C 1
ATOM 765 O O . TYR A 1 102 ? -3.980 8.634 14.620 1.00 93.25 102 TYR A O 1
ATOM 773 N N . ALA A 1 103 ? -2.761 6.807 14.112 1.00 90.12 103 ALA A N 1
ATOM 774 C CA . ALA A 1 103 ? -3.288 5.958 15.179 1.00 90.12 103 ALA A CA 1
ATOM 775 C C . ALA A 1 103 ? -3.070 6.585 16.569 1.00 90.12 103 ALA A C 1
ATOM 777 O O . ALA A 1 103 ? -3.989 6.654 17.389 1.00 90.12 103 ALA A O 1
ATOM 778 N N . ARG A 1 104 ? -1.873 7.140 16.818 1.00 89.75 104 ARG A N 1
ATOM 779 C CA . ARG A 1 104 ? -1.550 7.835 18.076 1.00 89.75 104 ARG A CA 1
ATOM 780 C C . ARG A 1 104 ? -2.399 9.092 18.268 1.00 89.75 104 ARG A C 1
ATOM 782 O O . ARG A 1 104 ? -2.924 9.302 19.357 1.00 89.75 104 ARG A O 1
ATOM 789 N N . ARG A 1 105 ? -2.599 9.893 17.216 1.00 91.12 105 ARG A N 1
ATOM 790 C CA . ARG A 1 105 ? -3.446 11.102 17.254 1.00 91.12 105 ARG A CA 1
ATOM 791 C C . ARG A 1 105 ? -4.923 10.807 17.505 1.00 91.12 105 ARG A C 1
ATOM 793 O O . ARG A 1 105 ? -5.621 11.655 18.051 1.00 91.12 105 ARG A O 1
ATOM 800 N N . LYS A 1 106 ? -5.407 9.635 17.097 1.00 89.88 106 LYS A N 1
ATOM 801 C CA . LYS A 1 106 ? -6.794 9.198 17.317 1.00 89.88 106 LYS A CA 1
ATOM 802 C C . LYS A 1 106 ? -6.989 8.398 18.604 1.00 89.88 106 LYS A C 1
ATOM 804 O O . LYS A 1 106 ? -8.093 7.909 18.824 1.00 89.88 106 LYS A O 1
ATOM 809 N N . ALA A 1 107 ? -5.951 8.286 19.441 1.00 85.62 107 ALA A N 1
ATOM 810 C CA . ALA A 1 107 ? -5.956 7.491 20.668 1.00 85.62 107 ALA A CA 1
ATOM 811 C C . ALA A 1 107 ? -6.446 6.046 20.443 1.00 85.62 107 ALA A C 1
ATOM 813 O O . ALA A 1 107 ? -7.051 5.442 21.327 1.00 85.62 107 ALA A O 1
ATOM 814 N N . SER A 1 108 ? -6.202 5.486 19.252 1.00 82.75 108 SER A N 1
ATOM 815 C CA . SER A 1 108 ? -6.600 4.116 18.944 1.00 82.75 108 SER A CA 1
ATOM 816 C C . SER A 1 108 ? -5.619 3.132 19.564 1.00 82.75 108 SER A C 1
ATOM 818 O O . SER A 1 108 ? -4.400 3.312 19.478 1.00 82.75 108 SER A O 1
ATOM 820 N N . SER A 1 109 ? -6.141 2.045 20.122 1.00 87.38 109 SER A N 1
ATOM 821 C CA . SER A 1 109 ? -5.322 0.925 20.567 1.00 87.38 109 SER A CA 1
ATOM 822 C C . SER A 1 109 ? -4.596 0.305 19.368 1.00 87.38 109 SER A C 1
ATOM 824 O O . SER A 1 109 ? -5.223 -0.110 18.392 1.00 87.38 109 SER A O 1
ATOM 826 N N . LEU A 1 110 ? -3.266 0.241 19.448 1.00 86.19 110 LEU A N 1
ATOM 827 C CA . LEU A 1 110 ? -2.409 -0.249 18.366 1.00 86.19 110 LEU A CA 1
ATOM 828 C C . LEU A 1 110 ? -2.714 -1.713 18.015 1.00 86.19 110 LEU A C 1
ATOM 830 O O . LEU A 1 110 ? -2.930 -2.020 16.850 1.00 86.19 110 LEU A O 1
ATOM 834 N N . TRP A 1 111 ? -2.804 -2.594 19.015 1.00 90.31 111 TRP A N 1
ATOM 835 C CA . TRP A 1 111 ? -3.008 -4.029 18.790 1.00 90.31 111 TRP A CA 1
ATOM 836 C C . TRP A 1 111 ? -4.341 -4.366 18.111 1.00 90.31 111 TRP A C 1
ATOM 838 O O . TRP A 1 111 ? -4.298 -4.987 17.055 1.00 90.31 111 TRP A O 1
ATOM 848 N N . PRO A 1 112 ? -5.508 -3.886 18.590 1.00 90.69 112 PRO A N 1
ATOM 849 C CA . PRO A 1 112 ? -6.766 -4.091 17.872 1.00 90.69 112 PRO A CA 1
ATOM 850 C C . PRO A 1 112 ? -6.741 -3.545 16.441 1.00 90.69 112 PRO A C 1
ATOM 852 O O . PRO A 1 112 ? -7.341 -4.135 15.548 1.00 90.69 112 PRO A O 1
ATOM 855 N N . THR A 1 113 ? -6.047 -2.422 16.217 1.00 90.25 113 THR A N 1
ATOM 856 C CA . THR A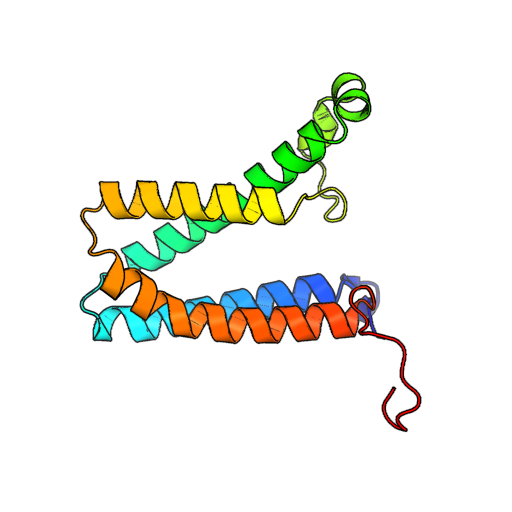 1 113 ? -5.912 -1.820 14.883 1.00 90.25 113 THR A CA 1
ATOM 857 C C . THR A 1 113 ? -5.121 -2.737 13.952 1.00 90.25 113 THR A C 1
ATOM 859 O O . THR A 1 113 ? -5.553 -2.989 12.833 1.00 90.25 113 THR A O 1
ATOM 862 N N . LEU A 1 114 ? -3.991 -3.278 14.414 1.00 91.56 114 LEU A N 1
ATOM 863 C CA . LEU A 1 114 ? -3.188 -4.233 13.646 1.00 91.56 114 LEU A CA 1
ATOM 864 C C . LEU A 1 114 ? -3.942 -5.546 13.397 1.00 91.56 114 LEU A C 1
ATOM 866 O O . LEU A 1 114 ? -3.939 -6.047 12.272 1.00 91.56 114 LEU A O 1
ATOM 870 N N . ASP A 1 115 ? -4.651 -6.061 14.400 1.00 92.62 115 ASP A N 1
ATOM 871 C CA . ASP A 1 115 ? -5.497 -7.249 14.262 1.00 92.62 115 ASP A CA 1
ATOM 872 C C . ASP A 1 115 ? -6.582 -7.049 13.196 1.00 92.62 115 ASP A C 1
ATOM 874 O O . ASP A 1 115 ? -6.796 -7.927 12.364 1.00 92.62 115 ASP A O 1
ATOM 878 N N . ALA A 1 116 ? -7.235 -5.882 13.181 1.00 92.69 116 ALA A N 1
ATOM 879 C CA . ALA A 1 116 ? -8.259 -5.554 12.191 1.00 92.69 116 ALA A CA 1
ATOM 880 C C . ALA A 1 116 ? -7.686 -5.397 10.772 1.00 92.69 116 ALA A C 1
ATOM 882 O O . ALA A 1 116 ? -8.356 -5.724 9.795 1.00 92.69 116 ALA A O 1
ATOM 883 N N . LEU A 1 117 ? -6.442 -4.919 10.646 1.00 93.75 117 LEU A N 1
ATOM 884 C CA . LEU A 1 117 ? -5.759 -4.759 9.358 1.00 93.75 117 LEU A CA 1
ATOM 885 C C . LEU A 1 117 ? -5.211 -6.078 8.795 1.00 93.75 117 LEU A C 1
ATOM 887 O O . LEU A 1 117 ? -5.046 -6.205 7.581 1.00 93.75 117 LEU A O 1
ATOM 891 N N . THR A 1 118 ? -4.929 -7.059 9.655 1.00 94.69 118 THR A N 1
ATOM 892 C CA . THR A 1 118 ? -4.244 -8.310 9.288 1.00 94.69 118 THR A CA 1
ATOM 893 C C . THR A 1 118 ? -4.926 -9.066 8.136 1.00 94.69 118 THR A C 1
ATOM 895 O O . THR A 1 118 ? 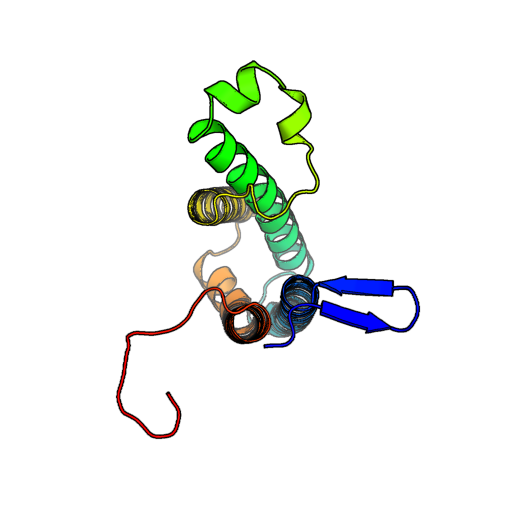-4.231 -9.377 7.166 1.00 94.69 118 THR A O 1
ATOM 898 N N . PRO A 1 119 ? -6.257 -9.306 8.138 1.00 94.81 119 PRO A N 1
ATOM 899 C CA . PRO A 1 119 ? -6.926 -9.992 7.028 1.00 94.81 119 PRO A CA 1
ATOM 900 C C . PRO A 1 119 ? -6.783 -9.250 5.694 1.00 94.81 119 PRO A C 1
ATOM 902 O O . PRO A 1 119 ? -6.592 -9.875 4.650 1.00 94.81 119 PRO A O 1
ATOM 905 N N . GLY A 1 120 ? -6.837 -7.914 5.732 1.00 95.50 120 GLY A N 1
ATOM 906 C CA . GLY A 1 120 ? -6.642 -7.072 4.556 1.00 95.50 120 GLY A CA 1
ATOM 907 C C . GLY A 1 120 ? -5.233 -7.210 3.985 1.00 95.50 120 GLY A C 1
ATOM 908 O O . GLY A 1 120 ? -5.075 -7.452 2.789 1.00 95.50 120 GLY A O 1
ATOM 909 N N . PHE A 1 121 ? -4.208 -7.141 4.840 1.00 95.12 121 PHE A N 1
ATOM 910 C CA . PHE A 1 121 ? -2.817 -7.351 4.426 1.00 95.12 121 PHE A CA 1
ATOM 911 C C . PHE A 1 121 ? -2.584 -8.741 3.832 1.00 95.12 121 PHE A C 1
ATOM 913 O O . PHE A 1 121 ? -1.899 -8.852 2.816 1.00 95.12 121 PHE A O 1
ATOM 920 N N . SER A 1 122 ? -3.167 -9.792 4.416 1.00 96.50 122 SER A N 1
ATOM 921 C CA . SER A 1 122 ? -3.045 -11.155 3.887 1.00 96.50 122 SER A CA 1
ATOM 922 C C . SER A 1 122 ? -3.611 -11.270 2.473 1.00 96.50 122 SER A C 1
ATOM 924 O O . SER A 1 122 ? -2.951 -11.822 1.596 1.00 96.50 122 SER A O 1
ATOM 926 N N . VAL A 1 123 ? -4.800 -10.712 2.224 1.00 97.44 123 VAL A N 1
ATOM 927 C CA . VAL A 1 123 ? -5.387 -10.716 0.876 1.00 97.44 123 VAL A CA 1
ATOM 928 C C . VAL A 1 123 ? -4.563 -9.873 -0.084 1.00 97.44 123 VAL A C 1
ATOM 930 O O . VAL A 1 123 ? -4.252 -10.337 -1.178 1.00 97.44 123 VAL A O 1
ATOM 933 N N . PHE A 1 124 ? -4.136 -8.680 0.324 1.00 96.94 124 PHE A N 1
ATOM 934 C CA . PHE A 1 124 ? -3.297 -7.838 -0.522 1.00 96.94 124 PHE A CA 1
ATOM 935 C C . PHE A 1 124 ? -1.989 -8.540 -0.925 1.00 96.94 124 PHE A C 1
ATOM 937 O O . PHE A 1 124 ? -1.614 -8.497 -2.095 1.00 96.94 124 PHE A O 1
ATOM 944 N N . ALA A 1 125 ? -1.339 -9.264 -0.006 1.00 96.06 125 ALA A N 1
ATOM 945 C CA . ALA A 1 125 ? -0.117 -10.020 -0.287 1.00 96.06 125 ALA A CA 1
ATOM 946 C C . ALA A 1 125 ? -0.312 -11.108 -1.361 1.00 96.06 125 ALA A C 1
ATOM 948 O O . ALA A 1 125 ? 0.562 -11.310 -2.204 1.00 96.06 125 ALA A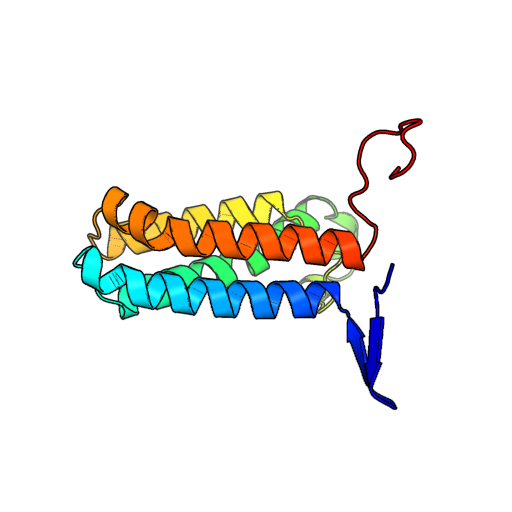 O 1
ATOM 949 N N . VAL A 1 126 ? -1.475 -11.767 -1.393 1.00 97.12 126 VAL A N 1
ATOM 950 C CA . VAL A 1 126 ? -1.817 -12.722 -2.463 1.00 97.12 126 VAL A CA 1
ATOM 951 C C . VAL A 1 126 ? -1.885 -12.016 -3.822 1.00 97.12 126 VAL A C 1
ATOM 953 O O . VAL A 1 126 ? -1.344 -12.512 -4.811 1.00 97.12 126 VAL A O 1
ATOM 956 N N . PHE A 1 127 ? -2.492 -10.829 -3.878 1.00 96.81 127 PHE A N 1
ATOM 957 C CA . PHE A 1 127 ? -2.569 -10.038 -5.110 1.00 96.81 127 PHE A CA 1
ATOM 958 C C . PHE A 1 127 ? -1.223 -9.460 -5.549 1.00 96.81 127 PHE A C 1
ATOM 960 O O . PHE A 1 127 ? -0.988 -9.356 -6.750 1.00 96.81 127 PHE A O 1
ATOM 967 N N . VAL A 1 128 ? -0.315 -9.163 -4.616 1.00 94.25 128 VAL A N 1
ATOM 968 C CA . VAL A 1 128 ? 1.089 -8.856 -4.936 1.00 94.25 128 VAL A CA 1
ATOM 969 C C . VAL A 1 128 ? 1.743 -10.046 -5.646 1.00 94.25 128 VAL A C 1
ATOM 971 O O . VAL A 1 128 ? 2.380 -9.866 -6.682 1.00 94.25 128 VAL A O 1
ATOM 974 N N . GLY A 1 129 ? 1.509 -11.273 -5.169 1.00 93.88 129 GLY A N 1
ATOM 975 C CA . GLY A 1 129 ? 1.959 -12.495 -5.845 1.00 93.88 129 GLY A CA 1
ATOM 976 C C . GLY A 1 129 ? 1.409 -12.630 -7.270 1.00 93.88 129 GLY A C 1
ATOM 977 O O . GLY A 1 129 ? 2.167 -12.882 -8.206 1.00 93.88 129 GLY A O 1
ATOM 978 N N . PHE A 1 130 ? 0.109 -12.387 -7.470 1.00 94.44 130 PHE A N 1
ATOM 979 C CA . PHE A 1 130 ? -0.483 -12.382 -8.814 1.00 94.44 130 PHE A CA 1
ATOM 980 C C . PHE A 1 130 ? 0.081 -11.271 -9.708 1.00 94.44 130 PHE A C 1
ATOM 982 O O . PHE A 1 130 ? 0.309 -11.503 -10.896 1.00 94.44 130 PHE A O 1
ATOM 989 N N . ALA A 1 131 ? 0.335 -10.080 -9.160 1.00 93.12 131 ALA A N 1
ATOM 990 C CA . ALA A 1 131 ? 0.938 -8.980 -9.902 1.00 93.12 131 ALA A CA 1
ATOM 991 C C . ALA A 1 131 ? 2.333 -9.371 -10.414 1.00 93.12 131 ALA A C 1
ATOM 993 O O . ALA A 1 131 ? 2.592 -9.240 -11.611 1.00 93.12 131 ALA A O 1
ATOM 994 N N . HIS A 1 132 ? 3.173 -9.955 -9.555 1.00 92.19 132 HIS A N 1
ATOM 995 C CA . HIS A 1 132 ? 4.486 -10.481 -9.934 1.00 92.19 132 HIS A CA 1
ATOM 996 C C . HIS A 1 132 ? 4.410 -11.601 -10.975 1.00 92.19 132 HIS A C 1
ATOM 998 O O . HIS A 1 132 ? 5.176 -11.598 -11.937 1.00 92.19 132 HIS A O 1
ATOM 1004 N N . LEU A 1 133 ? 3.456 -12.525 -10.833 1.00 91.19 133 LEU A N 1
ATOM 1005 C CA . LEU A 1 133 ? 3.229 -13.586 -11.816 1.00 91.19 133 LEU A CA 1
ATOM 1006 C C . LEU A 1 133 ? 2.800 -13.025 -13.183 1.00 91.19 133 LEU A C 1
ATOM 1008 O O . LEU A 1 133 ? 3.135 -13.583 -14.228 1.00 91.19 133 LEU A O 1
ATOM 1012 N N . SER A 1 134 ? 2.047 -11.923 -13.196 1.00 91.62 134 SER A N 1
ATOM 1013 C CA . SER A 1 134 ? 1.621 -11.278 -14.439 1.00 91.62 134 SER A CA 1
ATOM 1014 C C . SER A 1 134 ? 2.740 -10.474 -15.109 1.00 91.62 134 SER A C 1
ATOM 1016 O O . SER A 1 134 ? 2.814 -10.481 -16.340 1.00 91.62 134 SER A O 1
ATOM 1018 N N . SER A 1 135 ? 3.608 -9.822 -14.323 1.00 89.75 135 SER A N 1
ATOM 1019 C CA . SER A 1 135 ? 4.681 -8.959 -14.830 1.00 89.75 135 SER A CA 1
ATOM 1020 C C . SER A 1 135 ? 5.922 -9.739 -15.255 1.00 89.75 135 SER A C 1
ATOM 1022 O O . SER A 1 135 ? 6.478 -9.466 -16.313 1.00 89.75 135 SER A O 1
ATOM 1024 N N . GLY A 1 136 ? 6.305 -10.751 -14.477 1.00 87.25 136 GLY A N 1
ATOM 1025 C CA . GLY A 1 136 ? 7.530 -11.515 -14.697 1.00 87.25 136 GLY A CA 1
ATOM 1026 C C . GLY A 1 136 ? 8.781 -11.022 -14.019 1.00 87.25 136 GLY A C 1
ATOM 1027 O O . GLY A 1 136 ? 9.844 -11.582 -14.255 1.00 87.25 136 GLY A O 1
ATOM 1028 N N . ASP A 1 137 ? 8.653 -10.048 -13.126 1.00 82.56 137 ASP A N 1
ATOM 1029 C CA . ASP A 1 137 ? 9.824 -9.383 -12.556 1.00 82.56 137 ASP A CA 1
ATOM 1030 C C . ASP A 1 137 ? 10.360 -10.056 -11.283 1.00 82.56 137 ASP A C 1
ATOM 1032 O O . ASP A 1 137 ? 11.480 -9.772 -10.871 1.00 82.56 137 ASP A O 1
ATOM 1036 N N . ALA A 1 138 ? 9.587 -10.942 -10.642 1.00 85.06 138 ALA A N 1
ATOM 1037 C CA . ALA A 1 138 ? 9.966 -11.582 -9.375 1.00 85.06 138 ALA A CA 1
ATOM 1038 C C . ALA A 1 138 ? 9.971 -13.114 -9.478 1.00 85.06 138 ALA A C 1
ATOM 1040 O O . ALA A 1 138 ? 9.199 -13.807 -8.812 1.00 85.06 138 ALA A O 1
ATOM 1041 N N . PHE A 1 139 ? 10.832 -13.645 -10.347 1.00 85.38 139 PHE A N 1
ATOM 1042 C CA . PHE A 1 139 ? 11.083 -15.083 -10.441 1.00 85.38 139 PHE A CA 1
ATOM 1043 C C . PHE A 1 139 ? 11.937 -15.591 -9.270 1.00 85.38 139 PHE A C 1
ATOM 1045 O O . PHE A 1 139 ? 12.721 -14.860 -8.665 1.00 85.38 139 PHE A O 1
ATOM 1052 N N . GLY A 1 140 ? 11.743 -16.868 -8.937 1.00 87.25 140 GLY A N 1
ATOM 1053 C CA . GLY A 1 140 ? 12.477 -17.543 -7.873 1.00 87.25 140 GLY A CA 1
ATOM 1054 C C . GLY A 1 140 ? 13.890 -17.963 -8.282 1.00 87.25 140 GLY A C 1
ATOM 1055 O O . GLY A 1 140 ? 14.396 -17.621 -9.350 1.00 87.25 140 GLY A O 1
ATOM 1056 N N . ALA A 1 141 ? 14.528 -18.747 -7.414 1.00 90.31 141 ALA A N 1
ATOM 1057 C CA . ALA A 1 141 ? 15.830 -19.328 -7.710 1.00 90.31 141 ALA A CA 1
ATOM 1058 C C . ALA A 1 141 ? 15.738 -20.345 -8.872 1.00 90.31 141 ALA A C 1
ATOM 1060 O O . ALA A 1 141 ? 14.749 -21.080 -8.951 1.00 90.31 141 ALA A O 1
ATOM 1061 N N . PRO A 1 142 ? 16.768 -20.437 -9.737 1.00 91.56 142 PRO A N 1
ATOM 1062 C CA . PRO A 1 142 ? 16.824 -21.442 -10.794 1.00 91.56 142 PRO A CA 1
ATOM 1063 C C . PRO A 1 142 ? 16.670 -22.859 -10.235 1.00 91.56 142 PRO A C 1
ATOM 1065 O O . PRO A 1 142 ? 17.281 -23.206 -9.222 1.00 91.56 142 PRO A O 1
ATOM 1068 N N . THR A 1 143 ? 15.874 -23.691 -10.903 1.00 92.69 143 THR A N 1
ATOM 1069 C CA . THR A 1 143 ? 15.611 -25.069 -10.477 1.00 92.69 143 THR A CA 1
ATOM 1070 C C . THR A 1 143 ? 15.385 -25.986 -11.679 1.00 92.69 143 THR A C 1
ATOM 1072 O O . THR A 1 143 ? 15.110 -25.522 -12.780 1.00 92.69 143 THR A O 1
ATOM 1075 N N . GLN A 1 144 ? 15.536 -27.294 -11.473 1.00 95.19 144 GLN A N 1
ATOM 1076 C CA . GLN A 1 144 ? 15.356 -28.334 -12.500 1.00 95.19 144 GLN A CA 1
ATOM 1077 C C . GLN A 1 144 ? 14.001 -29.055 -12.377 1.00 95.19 144 GLN A C 1
ATOM 1079 O O . GLN A 1 144 ? 13.808 -30.138 -12.926 1.00 95.19 144 GLN A O 1
ATOM 1084 N N . LEU A 1 145 ? 13.070 -28.491 -11.605 1.00 94.44 145 LEU A N 1
ATOM 1085 C CA . LEU A 1 145 ? 11.744 -29.066 -11.389 1.00 94.44 145 LEU A CA 1
ATOM 1086 C C . LEU A 1 145 ? 10.869 -28.922 -12.648 1.00 94.44 145 LEU A C 1
ATOM 1088 O O . LEU A 1 145 ? 11.030 -27.964 -13.398 1.00 94.44 145 LEU A O 1
ATOM 1092 N N . PRO A 1 146 ? 9.899 -29.823 -12.884 1.00 91.44 146 PRO A N 1
ATOM 1093 C CA . PRO A 1 146 ? 9.078 -29.795 -14.100 1.00 91.44 146 PRO A CA 1
ATOM 1094 C C . PRO A 1 146 ? 8.079 -28.624 -14.155 1.00 91.44 146 PRO A C 1
ATOM 1096 O O . PRO A 1 146 ? 7.450 -28.408 -15.185 1.00 91.44 146 PRO A O 1
ATOM 1099 N N . TRP A 1 147 ? 7.921 -27.888 -13.053 1.00 85.75 147 TRP A N 1
ATOM 1100 C CA . TRP A 1 147 ? 7.109 -26.669 -12.939 1.00 85.75 147 TRP A CA 1
ATOM 1101 C C . TRP A 1 147 ? 7.963 -25.399 -12.779 1.00 85.75 147 TRP A C 1
ATOM 1103 O O . TRP A 1 147 ? 7.444 -24.384 -12.309 1.00 85.75 147 TRP A O 1
ATOM 1113 N N . ALA A 1 148 ? 9.268 -25.493 -13.067 1.00 74.81 148 ALA A N 1
ATOM 1114 C CA . ALA A 1 148 ? 10.196 -24.363 -13.060 1.00 74.81 148 ALA A CA 1
ATOM 1115 C C . ALA A 1 148 ? 9.809 -23.288 -14.083 1.00 74.81 148 ALA A C 1
ATOM 1117 O O . ALA A 1 148 ? 9.311 -23.655 -15.173 1.00 74.81 148 ALA A O 1
#

Radius of gyration: 18.06 Å; chains: 1; bounding box: 38×49×49 Å

Foldseek 3Di:
DAQWDDDDPDTDGPLVVLLVVLLVVLLVQLLVLQVVLVHDSVLLVVLQVQLQVQLQLQQLVVLCVVVVVVCVVPVCCSVDPDPVSGRRVSSNVRSVVSSVVSCVVVVHDPVSSCVSSVSSVVSSVVSNVVSCVNNVPDDDDDDPDPVD

Sequence (148 aa):
MFPILQIGPLAIRLPGLLLIVGLWLAMVLVEREAPRRGIKDSLLTNLIFYALAAGVIGARLGHALHHLNAYVQNPLALISLNTDALAPLEGVVAAGLVAWIYARRKASSLWPTLDALTPGFSVFAVFVGFAHLSSGDAFGAPTQLPWA